Protein AF-A0A8H6LZJ6-F1 (afdb_monomer)

Structure (mmCIF, N/CA/C/O backbone):
data_AF-A0A8H6LZJ6-F1
#
_entry.id   AF-A0A8H6LZJ6-F1
#
loop_
_atom_site.group_PDB
_atom_site.id
_atom_site.type_symbol
_atom_site.label_atom_id
_atom_site.label_alt_id
_atom_site.label_comp_id
_atom_site.label_asym_id
_atom_site.label_entity_id
_atom_site.label_seq_id
_atom_site.pdbx_PDB_ins_code
_atom_site.Cartn_x
_atom_site.Cartn_y
_atom_site.Cartn_z
_atom_site.occupancy
_atom_site.B_iso_or_equiv
_atom_site.auth_seq_id
_atom_site.auth_comp_id
_atom_site.auth_asym_id
_atom_site.auth_atom_id
_atom_site.pdbx_PDB_model_num
ATOM 1 N N . SER A 1 1 ? -23.384 5.916 45.226 1.00 72.25 1 SER A N 1
ATOM 2 C CA . SER A 1 1 ? -22.045 5.848 44.586 1.00 72.25 1 SER A CA 1
ATOM 3 C C . SER A 1 1 ? -21.993 4.853 43.421 1.00 72.25 1 SER A C 1
ATOM 5 O O . SER A 1 1 ? -21.240 5.085 42.483 1.00 72.25 1 SER A O 1
ATOM 7 N N . PHE A 1 2 ? -22.811 3.793 43.430 1.00 83.81 2 PHE A N 1
ATOM 8 C CA . PHE A 1 2 ? -22.878 2.761 42.385 1.00 83.81 2 PHE A CA 1
ATOM 9 C C . PHE A 1 2 ? -23.413 3.254 41.025 1.00 83.81 2 PHE A C 1
ATOM 11 O O . PHE A 1 2 ? -22.727 3.090 40.021 1.00 83.81 2 PHE A O 1
ATOM 18 N N . GLN A 1 3 ? -24.552 3.963 40.997 1.00 87.88 3 GLN A N 1
ATOM 19 C CA . GLN A 1 3 ? -25.154 4.497 39.758 1.00 87.88 3 GLN A CA 1
ATOM 20 C C . GLN A 1 3 ? -24.164 5.314 38.908 1.00 87.88 3 GLN A C 1
ATOM 22 O O . GLN A 1 3 ? -24.074 5.131 37.701 1.00 87.88 3 GLN A O 1
ATOM 27 N N . ARG A 1 4 ? -23.362 6.179 39.549 1.00 86.69 4 ARG A N 1
ATOM 28 C CA . ARG A 1 4 ? -22.345 7.003 38.869 1.00 86.69 4 ARG A CA 1
ATOM 29 C C . ARG A 1 4 ? -21.250 6.164 38.210 1.00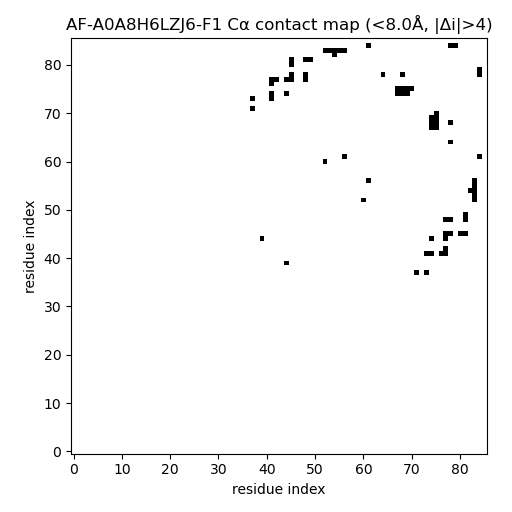 86.69 4 ARG A C 1
ATOM 31 O O . ARG A 1 4 ? -20.769 6.528 37.144 1.00 86.69 4 ARG A O 1
ATOM 38 N N . ARG A 1 5 ? -20.859 5.046 38.829 1.00 88.44 5 ARG A N 1
ATOM 39 C CA . ARG A 1 5 ? -19.860 4.128 38.263 1.00 88.44 5 ARG A CA 1
ATOM 40 C C . ARG A 1 5 ? -20.429 3.362 37.076 1.00 88.44 5 ARG A C 1
ATOM 42 O O . ARG A 1 5 ? -19.736 3.247 36.076 1.00 88.44 5 ARG A O 1
ATOM 49 N N . VAL A 1 6 ? -21.679 2.902 37.168 1.00 93.69 6 VAL A N 1
ATOM 50 C CA . VAL A 1 6 ? -22.374 2.245 36.050 1.00 93.69 6 VAL A CA 1
ATOM 51 C C . VAL A 1 6 ? -22.463 3.192 34.855 1.00 93.69 6 VAL A C 1
ATOM 53 O O . VAL A 1 6 ? -21.991 2.835 33.784 1.00 93.69 6 VAL A O 1
ATOM 56 N N . VAL A 1 7 ? -22.930 4.428 35.065 1.00 93.50 7 VAL A N 1
ATOM 57 C CA . VAL A 1 7 ? -22.999 5.452 34.007 1.00 93.50 7 VAL A CA 1
ATOM 58 C C . VAL A 1 7 ? -21.616 5.753 33.419 1.00 93.50 7 VAL A C 1
ATOM 60 O O . VAL A 1 7 ? -21.457 5.838 32.208 1.00 93.50 7 VAL A O 1
ATOM 63 N N . GLY A 1 8 ? -20.582 5.871 34.255 1.00 93.69 8 GLY A N 1
ATOM 64 C CA . GLY A 1 8 ? -19.219 6.098 33.767 1.00 93.69 8 GLY A CA 1
ATOM 65 C C . GLY A 1 8 ? -18.690 4.954 32.893 1.00 93.69 8 GLY A C 1
ATOM 66 O O . GLY A 1 8 ? -17.990 5.199 31.910 1.00 93.69 8 GLY A O 1
ATOM 67 N N . VAL A 1 9 ? -19.031 3.707 33.230 1.00 94.19 9 VAL A N 1
ATOM 68 C CA . VAL A 1 9 ? -18.634 2.527 32.451 1.00 94.19 9 VAL A CA 1
ATOM 69 C C . VAL A 1 9 ? -19.415 2.442 31.142 1.0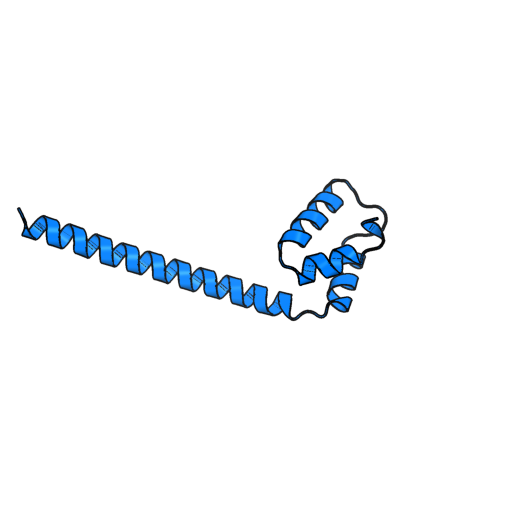0 94.19 9 VAL A C 1
ATOM 71 O O . VAL A 1 9 ? -18.793 2.206 30.109 1.00 94.19 9 VAL A O 1
ATOM 74 N N . THR A 1 10 ? -20.729 2.687 31.149 1.00 94.81 10 THR A N 1
ATOM 75 C CA . THR A 1 10 ? -21.548 2.654 29.925 1.00 94.81 10 THR A CA 1
ATOM 76 C C . THR A 1 10 ? -21.097 3.717 28.930 1.00 94.81 10 THR A C 1
ATOM 78 O O . THR A 1 10 ? -20.830 3.392 27.781 1.00 94.81 10 THR A O 1
ATOM 81 N N . THR A 1 11 ? -20.849 4.949 29.382 1.00 95.81 11 THR A N 1
ATOM 82 C CA . THR A 1 11 ? -20.352 6.021 28.503 1.00 95.81 11 THR A CA 1
ATOM 83 C C . THR A 1 11 ? -18.999 5.674 27.878 1.00 95.81 11 THR A C 1
ATOM 85 O O . THR A 1 11 ? -18.727 5.998 26.722 1.00 95.81 11 THR A O 1
ATOM 88 N N . ARG A 1 12 ? -18.119 5.006 28.632 1.00 95.88 12 ARG A N 1
ATOM 89 C CA . ARG A 1 12 ? -16.808 4.590 28.122 1.00 95.88 12 ARG A CA 1
ATOM 90 C C . ARG A 1 12 ? -16.920 3.421 27.143 1.00 95.88 12 ARG A C 1
ATOM 92 O O . ARG A 1 12 ? -16.162 3.392 26.178 1.00 95.88 12 ARG A O 1
ATOM 99 N N . LEU A 1 13 ? -17.855 2.499 27.372 1.00 96.62 13 LEU A N 1
ATOM 100 C CA . LEU A 1 13 ? -18.178 1.422 26.438 1.00 96.62 13 LEU A CA 1
ATOM 101 C C . LEU A 1 13 ? -18.696 1.993 25.114 1.00 96.62 13 LEU A C 1
ATOM 103 O O . LEU A 1 13 ? -18.152 1.655 24.067 1.00 96.62 13 LEU A O 1
ATOM 107 N N . ASP A 1 14 ? -19.656 2.916 25.168 1.00 97.56 14 ASP A N 1
ATOM 108 C CA . ASP A 1 14 ? -20.227 3.556 23.978 1.00 97.56 14 ASP A CA 1
ATOM 109 C C . ASP A 1 14 ? -19.156 4.297 23.171 1.00 97.56 14 ASP A C 1
ATOM 111 O O . ASP A 1 14 ? -19.082 4.173 21.946 1.00 97.56 14 ASP A O 1
ATOM 115 N N . LYS A 1 15 ? -18.257 5.009 23.863 1.00 97.19 15 LYS A N 1
ATOM 116 C CA . LYS A 1 15 ? -17.126 5.685 23.225 1.00 97.19 15 LYS A CA 1
ATOM 117 C C . LYS A 1 15 ? -16.192 4.698 22.518 1.00 97.19 15 LYS A C 1
ATOM 119 O O . LYS A 1 15 ? -15.850 4.916 21.359 1.00 97.19 15 LYS A O 1
ATOM 124 N N . LEU A 1 16 ? -15.783 3.626 23.200 1.00 97.81 16 LEU A N 1
ATOM 125 C CA . LEU A 1 16 ? -14.872 2.628 22.630 1.00 97.81 16 LEU A CA 1
ATOM 126 C C . LEU A 1 16 ? -15.500 1.903 21.438 1.00 97.81 16 LEU A C 1
ATOM 128 O O . LEU A 1 16 ? -14.826 1.696 20.436 1.00 97.81 16 LEU A O 1
ATOM 132 N N . LEU A 1 17 ? -16.788 1.562 21.510 1.00 97.75 17 LEU A N 1
ATOM 133 C CA . LEU A 1 17 ? -17.509 0.968 20.382 1.00 97.75 17 LEU A CA 1
ATOM 134 C C . LEU A 1 17 ? -17.564 1.924 19.182 1.00 97.75 17 LEU A C 1
ATOM 136 O O . LEU A 1 17 ? -17.367 1.494 18.045 1.00 97.75 17 LEU A O 1
ATOM 140 N N . GLY A 1 18 ? -17.760 3.223 19.428 1.00 97.75 18 GLY A N 1
ATOM 141 C CA . GLY A 1 18 ? -17.665 4.254 18.394 1.00 97.75 18 GLY A CA 1
ATOM 142 C C . GLY A 1 18 ? -16.275 4.326 17.752 1.00 97.75 18 GLY A C 1
ATOM 143 O O . GLY A 1 18 ? -16.162 4.346 16.526 1.00 97.75 18 GLY A O 1
ATOM 144 N N . GLU A 1 19 ? -15.211 4.308 18.560 1.00 97.88 19 GLU A N 1
ATOM 145 C CA . GLU A 1 19 ? -13.823 4.308 18.072 1.00 97.88 19 GLU A CA 1
ATOM 146 C C . GLU A 1 19 ? -13.499 3.049 17.256 1.00 97.88 19 GLU A C 1
ATOM 148 O O . GLU A 1 19 ? -12.907 3.154 16.180 1.00 97.88 19 GLU A O 1
ATOM 153 N N . VAL A 1 20 ? -13.932 1.870 17.716 1.00 97.69 20 VAL A N 1
ATOM 154 C CA . VAL A 1 20 ? -13.763 0.605 16.984 1.00 97.69 20 VAL A CA 1
ATOM 155 C C . VAL A 1 20 ? -14.416 0.694 15.610 1.00 97.69 20 VAL A C 1
ATOM 157 O O . VAL A 1 20 ? -13.757 0.416 14.611 1.00 97.69 20 VAL A O 1
ATOM 160 N N . ARG A 1 21 ? -15.665 1.165 15.536 1.00 97.62 21 ARG A N 1
ATOM 161 C CA . ARG A 1 21 ? -16.388 1.295 14.266 1.00 97.62 21 ARG A CA 1
ATOM 162 C C . ARG A 1 21 ? -15.673 2.227 13.284 1.00 97.62 21 ARG A C 1
ATOM 164 O O . ARG A 1 21 ? -15.494 1.876 12.121 1.00 97.62 21 ARG A O 1
ATOM 171 N N . LEU A 1 22 ? -15.200 3.382 13.753 1.00 97.19 22 LEU A N 1
ATOM 172 C CA . LEU A 1 22 ? -14.449 4.328 12.918 1.00 97.19 22 LEU A CA 1
ATOM 173 C C . LEU A 1 22 ? -13.141 3.722 12.386 1.00 97.19 22 LEU A C 1
ATOM 175 O O . LEU A 1 22 ? -12.772 3.935 11.228 1.00 97.19 22 LEU A O 1
ATOM 179 N N . LEU A 1 23 ? -12.431 2.961 13.220 1.00 97.12 23 LEU A N 1
ATOM 180 C CA . LEU A 1 23 ? -11.201 2.281 12.818 1.00 97.12 23 LEU A CA 1
ATOM 181 C C . LEU A 1 23 ? -11.471 1.150 11.820 1.00 97.12 23 LEU A C 1
ATOM 183 O O . LEU A 1 23 ? -10.698 0.974 10.875 1.00 97.12 23 LEU A O 1
ATOM 187 N N . GLU A 1 24 ? -12.565 0.411 11.986 1.00 97.19 24 GLU A N 1
ATOM 188 C CA . GLU A 1 24 ? -12.997 -0.622 11.044 1.00 97.19 24 GLU A CA 1
ATOM 189 C C . GLU A 1 24 ? -13.373 -0.036 9.681 1.00 97.19 24 GLU A C 1
ATOM 191 O O . GLU A 1 24 ? -12.908 -0.541 8.654 1.00 97.19 24 GLU A O 1
ATOM 196 N N . ASP A 1 25 ? -14.120 1.068 9.655 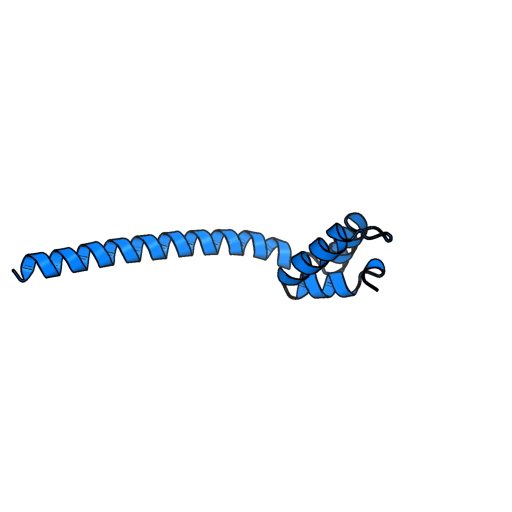1.00 96.44 25 ASP A N 1
ATOM 197 C CA . ASP A 1 25 ? -14.467 1.776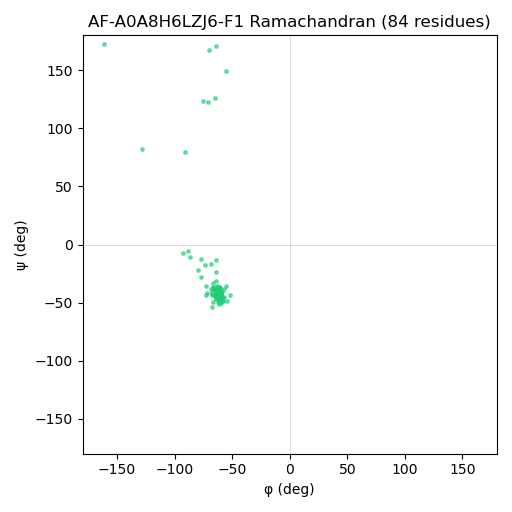 8.419 1.00 96.44 25 ASP A CA 1
ATOM 198 C C . ASP A 1 25 ? -13.206 2.273 7.695 1.00 96.44 25 ASP A C 1
ATOM 200 O O . ASP A 1 25 ? -13.035 2.072 6.485 1.00 96.44 25 ASP A O 1
ATOM 204 N N . LYS A 1 26 ? -12.249 2.833 8.445 1.00 95.56 26 LYS A N 1
ATOM 205 C CA . LYS A 1 26 ? -10.956 3.265 7.899 1.00 95.56 26 LYS A CA 1
ATOM 206 C C . LYS A 1 26 ? -10.147 2.090 7.345 1.00 95.56 26 LYS A C 1
ATOM 208 O O . LYS A 1 26 ? -9.597 2.174 6.246 1.00 95.56 26 LYS A O 1
ATOM 213 N N . ARG A 1 27 ? 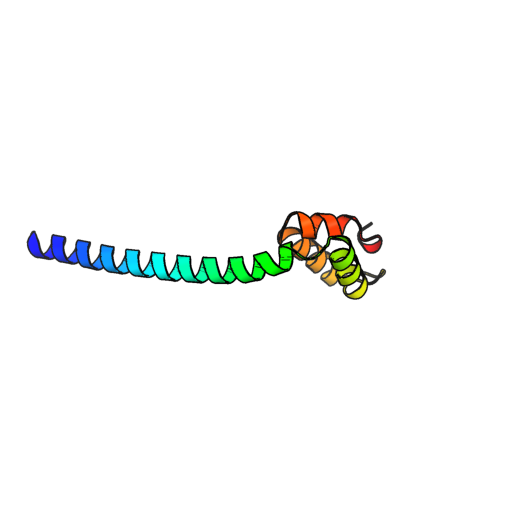-10.108 0.964 8.062 1.00 93.88 27 ARG A N 1
ATOM 214 C CA . ARG A 1 27 ? -9.469 -0.275 7.595 1.00 93.88 27 ARG A CA 1
ATOM 215 C C . ARG A 1 27 ? -10.114 -0.776 6.302 1.00 93.88 27 ARG A C 1
ATOM 217 O O . ARG A 1 27 ? -9.392 -1.168 5.386 1.00 93.88 27 ARG A O 1
ATOM 224 N N . LYS A 1 28 ? -11.445 -0.763 6.207 1.00 93.88 28 LYS A N 1
ATOM 225 C CA . LYS A 1 28 ? -12.178 -1.194 5.009 1.00 93.88 28 LYS A CA 1
ATOM 226 C C . LYS A 1 28 ? -11.828 -0.329 3.798 1.00 93.88 28 LYS A C 1
ATOM 228 O O . LYS A 1 28 ? -11.581 -0.874 2.724 1.00 93.88 28 LYS A O 1
ATOM 233 N N . SER A 1 29 ? -11.717 0.986 3.990 1.00 90.88 29 SER A N 1
ATOM 234 C CA . SER A 1 29 ? -11.260 1.917 2.951 1.00 90.88 29 SER A CA 1
ATOM 235 C C . SER A 1 29 ? -9.853 1.570 2.441 1.00 90.88 29 SER A C 1
ATOM 237 O O . SER A 1 29 ? -9.653 1.392 1.238 1.00 90.88 29 SER A O 1
ATOM 239 N N . TYR A 1 30 ? -8.886 1.340 3.339 1.00 88.06 30 TYR A N 1
ATOM 240 C CA . TYR A 1 30 ? -7.535 0.929 2.929 1.00 88.06 30 TYR A CA 1
ATOM 241 C C . TYR A 1 30 ? -7.512 -0.414 2.194 1.00 88.06 30 TYR A C 1
ATOM 243 O O . TYR A 1 30 ? -6.779 -0.579 1.217 1.00 88.06 30 TYR A O 1
ATOM 251 N N . LEU A 1 31 ? -8.323 -1.379 2.633 1.00 86.69 31 LEU A N 1
ATOM 252 C CA . LEU A 1 31 ? -8.421 -2.675 1.968 1.00 86.69 31 LEU A CA 1
ATOM 253 C C . LEU A 1 31 ? -9.030 -2.572 0.568 1.00 86.69 31 LEU A C 1
ATOM 255 O O . LEU A 1 31 ? -8.613 -3.332 -0.304 1.00 86.69 31 LEU A O 1
ATOM 259 N N . ALA A 1 32 ? -9.957 -1.642 0.329 1.00 88.12 32 ALA A N 1
ATOM 260 C CA . ALA A 1 32 ? -10.510 -1.407 -1.003 1.00 88.12 32 ALA A CA 1
ATOM 261 C C . ALA A 1 32 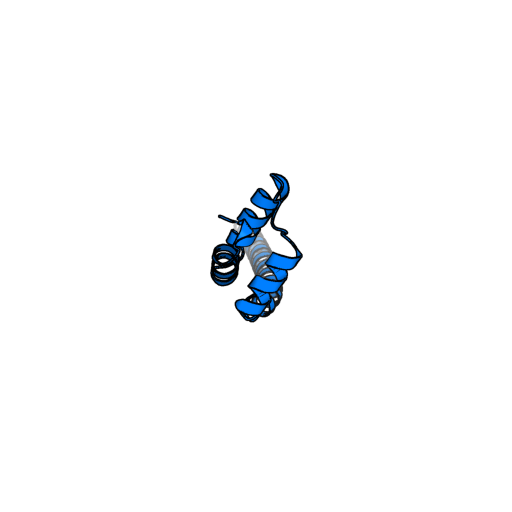? -9.422 -0.938 -1.986 1.00 88.12 32 ALA A C 1
ATOM 263 O O . ALA A 1 32 ? -9.290 -1.501 -3.073 1.00 88.12 32 ALA A O 1
ATOM 264 N N . VAL A 1 33 ? -8.573 0.006 -1.566 1.00 84.88 33 VAL A N 1
ATOM 265 C CA . VAL A 1 33 ? -7.426 0.470 -2.368 1.00 84.88 33 VAL A CA 1
ATOM 266 C C . VAL A 1 33 ? -6.432 -0.668 -2.615 1.00 84.88 33 VAL A C 1
ATOM 268 O O . VAL A 1 33 ? -6.028 -0.918 -3.751 1.00 84.88 33 VAL A O 1
ATOM 271 N N . LEU A 1 34 ? -6.078 -1.422 -1.569 1.00 81.12 34 LEU A N 1
ATOM 272 C CA . LEU A 1 34 ? -5.168 -2.565 -1.697 1.00 81.12 34 LEU A CA 1
ATOM 273 C C . LEU A 1 34 ? -5.741 -3.685 -2.573 1.00 81.12 34 LEU A C 1
ATOM 275 O O . LEU A 1 34 ? -4.979 -4.391 -3.230 1.00 81.12 34 LEU A O 1
ATOM 279 N N . SER A 1 35 ? -7.062 -3.873 -2.585 1.00 84.50 35 SER A N 1
ATOM 280 C CA . SER A 1 35 ? -7.722 -4.870 -3.429 1.00 84.50 35 SER A CA 1
ATOM 281 C C . SER A 1 35 ? -7.483 -4.581 -4.907 1.00 84.50 35 SER A C 1
ATOM 283 O O . SER A 1 35 ? -7.092 -5.492 -5.633 1.00 84.50 35 SER A O 1
ATOM 285 N N . ALA A 1 36 ? -7.625 -3.324 -5.336 1.00 82.94 36 ALA A N 1
ATOM 286 C CA . ALA A 1 36 ? -7.343 -2.926 -6.714 1.00 82.94 36 ALA A CA 1
ATOM 287 C C . ALA A 1 36 ? -5.879 -3.210 -7.086 1.00 82.94 36 ALA A C 1
ATOM 289 O O . ALA A 1 36 ? -5.601 -3.863 -8.089 1.00 82.94 36 ALA A O 1
ATOM 290 N N . VAL A 1 37 ? -4.950 -2.823 -6.210 1.00 79.94 37 VAL A N 1
ATOM 291 C CA . VAL A 1 37 ? -3.508 -3.028 -6.396 1.00 79.94 37 VAL A CA 1
ATOM 292 C C . VAL A 1 37 ? -3.120 -4.511 -6.495 1.00 79.94 37 VAL A C 1
ATOM 294 O O . VAL A 1 37 ? -2.237 -4.872 -7.268 1.00 79.94 37 VAL A O 1
ATOM 297 N N . ARG A 1 38 ? -3.776 -5.397 -5.736 1.00 80.31 38 ARG A N 1
ATOM 298 C CA . ARG A 1 38 ? -3.507 -6.849 -5.762 1.00 80.31 38 ARG A CA 1
ATOM 299 C C . ARG A 1 38 ? -4.030 -7.555 -7.010 1.00 80.31 38 ARG A C 1
ATOM 301 O O . ARG A 1 38 ? -3.622 -8.685 -7.256 1.00 80.31 38 ARG A O 1
ATOM 308 N N . ARG A 1 39 ? -4.952 -6.932 -7.747 1.00 85.88 39 ARG A N 1
ATOM 309 C CA . ARG A 1 39 ? -5.532 -7.483 -8.981 1.00 85.88 39 ARG A CA 1
ATOM 310 C C . ARG A 1 39 ? -4.729 -7.112 -10.224 1.00 85.88 39 ARG A C 1
ATOM 312 O O . ARG A 1 39 ? -5.060 -7.599 -11.299 1.00 85.88 39 ARG A O 1
ATOM 319 N N . ILE A 1 40 ? -3.703 -6.272 -10.080 1.00 86.69 40 ILE A N 1
ATOM 320 C CA . ILE A 1 40 ? -2.769 -5.968 -11.162 1.00 86.69 40 ILE A CA 1
ATOM 321 C C . ILE A 1 40 ? -2.010 -7.260 -11.508 1.00 86.69 40 ILE A C 1
ATOM 323 O O . ILE A 1 40 ? -1.438 -7.878 -10.600 1.00 86.69 40 ILE A O 1
ATOM 327 N N . PRO A 1 41 ? -2.015 -7.682 -12.782 1.00 90.44 41 PRO A N 1
ATOM 328 C CA . PRO A 1 41 ? -1.216 -8.806 -13.250 1.00 90.44 41 PRO A CA 1
ATOM 329 C C . PRO A 1 41 ? 0.278 -8.633 -12.936 1.00 90.44 41 PRO A C 1
ATOM 331 O O . PRO A 1 41 ? 0.793 -7.518 -12.836 1.00 90.44 41 PRO A O 1
ATOM 334 N N . LEU A 1 42 ? 0.974 -9.748 -12.720 1.00 88.50 42 LEU A N 1
ATOM 335 C CA . LEU A 1 42 ? 2.354 -9.738 -12.227 1.00 88.50 42 LEU A CA 1
ATOM 336 C C . LEU A 1 42 ? 3.340 -9.132 -13.238 1.00 88.50 42 LEU A C 1
ATOM 338 O O . LEU A 1 42 ? 4.264 -8.427 -12.844 1.00 88.50 42 LEU A O 1
ATOM 342 N N . ASP A 1 43 ? 3.106 -9.396 -14.518 1.00 88.75 43 ASP A N 1
ATOM 343 C CA . ASP A 1 43 ? 3.791 -8.840 -15.684 1.00 88.75 43 ASP A CA 1
ATOM 344 C C . ASP A 1 43 ? 3.632 -7.319 -15.760 1.00 88.75 43 ASP A C 1
ATOM 346 O O . ASP A 1 43 ? 4.631 -6.603 -15.775 1.00 88.75 43 ASP A O 1
ATOM 350 N N . VAL A 1 44 ? 2.397 -6.816 -15.663 1.00 91.12 44 VAL A N 1
ATOM 351 C CA . VAL A 1 44 ? 2.118 -5.368 -15.648 1.00 91.12 44 VAL A CA 1
ATOM 352 C C . VAL A 1 44 ? 2.830 -4.691 -14.475 1.00 91.12 44 VAL A C 1
ATOM 354 O O . VAL A 1 44 ? 3.398 -3.609 -14.607 1.00 91.12 44 VAL A O 1
ATOM 357 N N . LEU A 1 45 ? 2.838 -5.334 -13.307 1.00 90.00 45 LEU A N 1
ATOM 358 C CA . LEU A 1 45 ? 3.531 -4.809 -12.136 1.00 90.00 45 LEU A CA 1
ATOM 359 C C . LEU A 1 45 ? 5.061 -4.789 -12.316 1.00 90.00 45 LEU A C 1
ATOM 361 O O . LEU A 1 45 ? 5.716 -3.841 -11.881 1.00 90.00 45 LEU A O 1
ATOM 365 N N . GLY A 1 46 ? 5.623 -5.806 -12.973 1.00 88.81 46 GLY A N 1
ATOM 366 C CA . GLY A 1 46 ? 7.041 -5.863 -13.333 1.00 88.81 46 GLY A CA 1
ATOM 367 C C . GLY A 1 46 ? 7.445 -4.768 -14.323 1.00 88.81 46 GLY A C 1
ATOM 368 O O . GLY A 1 46 ? 8.491 -4.139 -14.146 1.00 88.81 46 GLY A O 1
ATOM 369 N N . GLU A 1 47 ? 6.599 -4.474 -15.312 1.00 89.31 47 GLU A N 1
ATOM 370 C CA . GLU A 1 47 ? 6.806 -3.357 -16.241 1.00 89.31 47 GLU A CA 1
ATOM 371 C C . GLU A 1 47 ? 6.776 -2.007 -15.520 1.00 89.31 47 GLU A C 1
ATOM 373 O O . GLU A 1 47 ? 7.692 -1.202 -15.691 1.00 89.31 47 GLU A O 1
ATOM 378 N N . ILE A 1 48 ? 5.789 -1.783 -14.642 1.00 89.88 48 ILE A N 1
ATOM 379 C CA . ILE A 1 48 ? 5.707 -0.564 -13.819 1.00 89.88 48 ILE A CA 1
ATOM 380 C C . ILE A 1 48 ? 7.002 -0.364 -13.030 1.00 89.88 48 ILE A C 1
ATOM 382 O O . ILE A 1 48 ? 7.572 0.726 -13.032 1.00 89.88 48 ILE A O 1
ATOM 386 N N . PHE A 1 49 ? 7.488 -1.407 -12.356 1.00 89.94 49 PHE A N 1
ATOM 387 C CA . PHE A 1 49 ? 8.728 -1.304 -11.595 1.00 89.94 49 PHE A CA 1
ATOM 388 C C . PHE A 1 49 ? 9.940 -1.073 -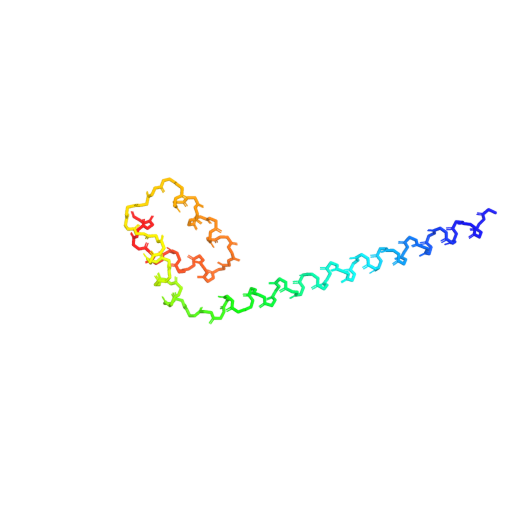12.497 1.00 89.94 49 PHE A C 1
ATOM 390 O O . PHE A 1 49 ? 10.796 -0.281 -12.129 1.00 89.94 49 PHE A O 1
ATOM 397 N N . THR A 1 50 ? 10.000 -1.679 -13.680 1.00 87.56 50 THR A N 1
ATOM 398 C CA . THR A 1 50 ? 11.100 -1.457 -14.634 1.00 8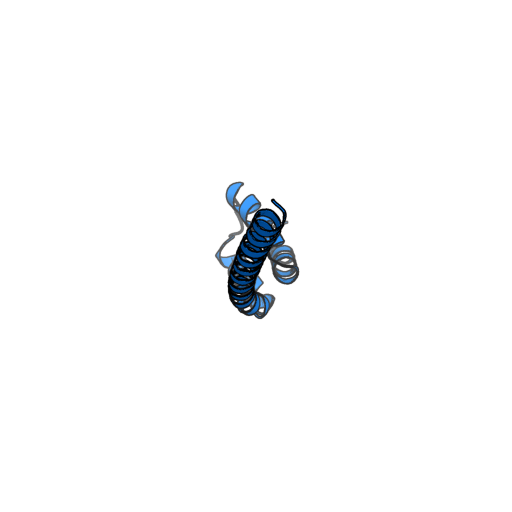7.56 50 THR A CA 1
ATOM 399 C C . THR A 1 50 ? 11.148 -0.005 -15.125 1.00 87.56 50 THR A C 1
ATOM 401 O O . THR A 1 50 ? 12.228 0.562 -15.261 1.00 87.56 50 THR A O 1
ATOM 404 N N . ILE A 1 51 ? 9.985 0.624 -15.335 1.00 87.44 51 ILE A N 1
ATOM 405 C CA . ILE A 1 51 ? 9.877 2.044 -15.711 1.00 87.44 51 ILE A CA 1
ATOM 406 C C . ILE A 1 51 ? 10.327 2.957 -14.563 1.00 87.44 51 ILE A C 1
ATOM 408 O O . ILE A 1 51 ? 11.014 3.950 -14.789 1.00 87.44 51 ILE A O 1
ATOM 412 N N . LEU A 1 52 ? 9.927 2.637 -13.329 1.00 87.00 52 LEU A N 1
ATOM 413 C CA . LEU A 1 52 ? 10.233 3.451 -12.149 1.00 87.00 52 LEU A CA 1
ATOM 414 C C . LEU A 1 52 ? 11.673 3.277 -11.648 1.00 87.00 52 LEU A C 1
ATOM 416 O O . LEU A 1 52 ? 12.213 4.188 -11.024 1.00 87.00 52 LEU A O 1
ATOM 420 N N . PHE A 1 53 ? 12.272 2.113 -11.891 1.00 86.12 53 PHE A N 1
ATOM 421 C CA . PHE A 1 53 ? 13.565 1.704 -11.353 1.00 86.12 53 PHE A CA 1
ATOM 422 C C . PHE A 1 53 ? 14.485 1.236 -12.489 1.00 86.12 53 PHE A C 1
ATOM 424 O O . PHE A 1 53 ? 14.590 0.029 -12.743 1.00 86.12 53 PHE A O 1
ATOM 431 N N . PRO A 1 54 ? 15.150 2.184 -13.180 1.00 76.12 54 PRO A N 1
ATOM 432 C CA . PRO A 1 54 ? 16.089 1.869 -14.250 1.00 76.12 54 PRO A CA 1
ATOM 433 C C . PRO A 1 54 ? 17.307 1.096 -13.718 1.00 76.12 54 PRO A C 1
ATOM 435 O O . PRO A 1 54 ? 17.497 0.941 -12.514 1.00 76.12 54 PRO A O 1
ATOM 438 N N . VAL A 1 55 ? 18.139 0.594 -14.632 1.00 77.25 55 VAL A N 1
ATOM 439 C CA . VAL A 1 55 ? 19.262 -0.314 -14.327 1.00 77.25 55 VAL A CA 1
ATOM 440 C C . VAL A 1 55 ? 20.229 0.262 -13.279 1.00 77.25 55 VAL A C 1
ATOM 442 O O . VAL A 1 55 ? 20.692 -0.469 -12.405 1.00 77.25 55 VAL A O 1
ATOM 445 N N . ASP A 1 56 ? 20.460 1.575 -13.297 1.00 82.00 56 ASP A N 1
ATOM 446 C CA . ASP A 1 56 ? 21.371 2.258 -12.375 1.00 82.00 56 ASP A CA 1
ATOM 447 C C . ASP A 1 56 ? 20.647 2.748 -11.113 1.00 82.00 56 ASP A C 1
ATOM 449 O O . ASP A 1 56 ? 20.299 3.921 -10.967 1.00 82.00 56 ASP A O 1
ATOM 453 N N . LEU A 1 57 ? 20.412 1.829 -10.175 1.00 84.31 57 LEU A N 1
ATOM 454 C CA . LEU A 1 57 ? 19.717 2.136 -8.924 1.00 84.31 57 LEU A CA 1
ATOM 455 C C . LEU A 1 57 ? 20.603 2.899 -7.936 1.00 84.31 57 LEU A C 1
ATOM 457 O O . LEU A 1 57 ? 21.619 2.380 -7.454 1.00 84.31 57 LEU A O 1
ATOM 461 N N . THR A 1 58 ? 20.141 4.074 -7.510 1.00 88.88 58 THR A N 1
ATOM 462 C CA . THR A 1 58 ? 20.727 4.776 -6.366 1.00 88.88 58 THR A CA 1
ATOM 463 C C . THR A 1 58 ? 20.423 4.042 -5.051 1.00 88.88 58 THR A C 1
ATOM 465 O O . THR A 1 58 ? 19.543 3.182 -4.962 1.00 88.88 58 THR A O 1
ATOM 468 N N . ILE A 1 59 ? 21.110 4.415 -3.965 1.00 87.38 59 ILE A N 1
ATOM 469 C CA . ILE A 1 59 ? 20.813 3.893 -2.614 1.00 87.38 59 ILE A CA 1
ATOM 470 C C . ILE A 1 59 ? 19.348 4.161 -2.231 1.00 87.38 59 ILE A C 1
ATOM 472 O O . ILE A 1 59 ? 18.692 3.313 -1.624 1.00 87.38 59 ILE A O 1
ATOM 476 N N . ARG A 1 60 ? 18.813 5.327 -2.615 1.00 89.56 60 ARG A N 1
ATOM 477 C CA . ARG A 1 60 ? 17.415 5.695 -2.367 1.00 89.56 60 ARG A CA 1
ATOM 478 C C . ARG A 1 60 ? 16.459 4.743 -3.082 1.00 89.56 60 ARG A C 1
ATOM 480 O O . ARG A 1 60 ? 15.481 4.311 -2.473 1.00 89.56 60 ARG A O 1
ATOM 487 N N . ASP A 1 61 ? 16.768 4.388 -4.323 1.00 88.88 61 ASP A N 1
ATOM 488 C CA . ASP A 1 61 ? 15.938 3.505 -5.144 1.00 88.88 61 ASP A CA 1
ATOM 489 C C . ASP A 1 61 ? 15.915 2.087 -4.581 1.00 88.88 61 ASP A C 1
ATOM 491 O O . ASP A 1 61 ? 14.853 1.485 -4.448 1.00 88.88 61 ASP A O 1
ATOM 495 N N . ARG A 1 62 ? 17.066 1.589 -4.117 1.00 86.50 62 ARG A N 1
ATOM 496 C CA . ARG A 1 62 ? 17.161 0.289 -3.433 1.00 86.50 62 ARG A CA 1
ATOM 497 C C . ARG A 1 62 ? 16.307 0.248 -2.164 1.00 86.50 62 ARG A C 1
ATOM 499 O O . ARG A 1 62 ? 15.580 -0.717 -1.936 1.00 86.50 62 ARG A O 1
ATOM 506 N N . VAL A 1 63 ? 16.329 1.311 -1.356 1.00 90.06 63 VAL A N 1
ATOM 507 C CA . VAL A 1 63 ? 15.461 1.420 -0.168 1.00 90.06 63 VAL A CA 1
ATOM 508 C C . VAL A 1 63 ? 13.982 1.487 -0.563 1.00 90.06 63 VAL A C 1
ATOM 510 O O . VAL A 1 63 ? 13.141 0.889 0.112 1.00 90.06 63 VAL A O 1
ATOM 513 N N . ALA A 1 64 ? 13.644 2.185 -1.649 1.00 89.88 64 ALA A N 1
ATOM 514 C CA . ALA A 1 64 ? 12.278 2.242 -2.160 1.00 89.88 64 ALA A CA 1
ATOM 515 C C . ALA A 1 64 ? 11.790 0.862 -2.635 1.00 89.88 64 ALA A C 1
ATOM 517 O O . ALA A 1 64 ? 10.719 0.433 -2.210 1.00 89.88 64 ALA A O 1
ATOM 518 N N . LEU A 1 65 ? 12.592 0.127 -3.410 1.00 88.88 65 LEU A N 1
ATOM 519 C CA . LEU A 1 65 ? 12.298 -1.243 -3.848 1.00 88.88 65 LEU A CA 1
ATOM 520 C C . LEU A 1 65 ? 12.052 -2.182 -2.659 1.00 88.88 65 LEU A C 1
ATOM 522 O O . LEU A 1 65 ? 11.054 -2.904 -2.639 1.00 88.88 65 LEU A O 1
ATOM 526 N N . LEU A 1 66 ? 12.892 -2.117 -1.617 1.00 87.56 66 LEU A N 1
ATOM 527 C CA . LEU A 1 66 ? 12.680 -2.891 -0.389 1.00 87.56 66 LEU A CA 1
ATOM 528 C C . LEU A 1 66 ? 11.327 -2.564 0.256 1.00 87.56 66 LEU A C 1
ATOM 530 O O . LEU A 1 66 ? 10.572 -3.475 0.597 1.00 87.56 66 LEU A O 1
ATOM 534 N N . ARG A 1 67 ? 10.973 -1.276 0.366 1.00 91.00 67 ARG A N 1
ATOM 535 C CA . ARG A 1 67 ? 9.671 -0.841 0.907 1.00 91.00 67 ARG A CA 1
ATOM 536 C C . ARG A 1 67 ? 8.499 -1.355 0.070 1.00 91.00 67 ARG A C 1
ATOM 538 O O . ARG A 1 67 ? 7.518 -1.830 0.642 1.00 91.00 67 ARG A O 1
ATOM 545 N N . LEU A 1 68 ? 8.604 -1.322 -1.259 1.00 89.12 68 LEU A N 1
ATOM 546 C CA . LEU A 1 68 ? 7.584 -1.871 -2.162 1.00 89.12 68 LEU A CA 1
ATOM 547 C C . LEU A 1 68 ? 7.404 -3.385 -1.946 1.00 89.12 68 LEU A C 1
ATOM 549 O O . LEU A 1 68 ? 6.277 -3.884 -1.927 1.00 89.12 68 LEU A O 1
ATOM 553 N N . GLY A 1 69 ? 8.489 -4.109 -1.657 1.00 89.19 69 GLY A N 1
ATOM 554 C CA . GLY A 1 69 ? 8.466 -5.537 -1.324 1.00 89.19 69 GLY A CA 1
ATOM 555 C C . GLY A 1 69 ? 7.728 -5.886 -0.027 1.00 89.19 69 GLY A C 1
ATOM 556 O O . GLY A 1 69 ? 7.418 -7.060 0.205 1.00 89.19 69 GLY A O 1
ATOM 557 N N . HIS A 1 70 ? 7.403 -4.905 0.818 1.00 89.19 70 HIS A N 1
ATOM 558 C CA . HIS A 1 70 ? 6.597 -5.097 2.027 1.00 89.19 70 HIS A CA 1
ATOM 559 C C . HIS A 1 70 ? 5.091 -4.873 1.815 1.00 89.19 70 HIS A C 1
ATOM 561 O O . HIS A 1 70 ? 4.316 -5.198 2.713 1.00 89.19 70 HIS A O 1
ATOM 567 N N . VAL A 1 71 ? 4.648 -4.401 0.641 1.00 86.69 71 VAL A N 1
ATOM 568 C CA . VAL A 1 71 ? 3.222 -4.134 0.367 1.00 86.69 71 VAL A CA 1
ATOM 569 C C . VAL A 1 71 ? 2.399 -5.424 0.326 1.00 86.69 71 VAL A C 1
ATOM 571 O O . VAL A 1 71 ? 1.392 -5.554 1.025 1.00 86.69 71 VAL A O 1
ATOM 574 N N . CYS A 1 72 ? 2.806 -6.400 -0.491 1.00 86.38 72 CYS A N 1
ATOM 575 C CA . CYS A 1 72 ? 2.195 -7.731 -0.523 1.00 86.38 72 CYS A CA 1
ATOM 576 C C . CYS A 1 72 ? 3.105 -8.772 -1.195 1.00 86.38 72 CYS A C 1
ATOM 578 O O . CYS A 1 72 ? 4.137 -8.437 -1.777 1.00 86.38 72 CYS A O 1
ATOM 580 N N . ARG A 1 73 ? 2.699 -10.050 -1.142 1.00 88.56 73 ARG A N 1
ATOM 581 C CA . ARG A 1 73 ? 3.439 -11.157 -1.773 1.00 88.56 73 ARG A CA 1
ATOM 582 C C . ARG A 1 73 ? 3.580 -10.981 -3.289 1.00 88.56 73 ARG A C 1
ATOM 584 O O . ARG A 1 73 ? 4.666 -11.218 -3.800 1.00 88.56 73 ARG A O 1
ATOM 591 N N . SER A 1 74 ? 2.538 -10.514 -3.980 1.00 88.94 74 SER A N 1
ATOM 592 C CA . SER A 1 74 ? 2.582 -10.283 -5.431 1.00 88.94 74 SER A CA 1
ATOM 593 C C . SER A 1 74 ? 3.572 -9.179 -5.808 1.00 88.94 74 SER A C 1
ATOM 595 O O . SER A 1 74 ? 4.333 -9.338 -6.752 1.00 88.94 74 SER A O 1
ATOM 597 N N . TRP A 1 75 ? 3.635 -8.098 -5.022 1.00 91.25 75 TRP A N 1
ATOM 598 C CA . TRP A 1 75 ? 4.603 -7.017 -5.241 1.00 91.25 75 TRP A CA 1
ATOM 599 C C . TRP A 1 75 ? 6.033 -7.491 -5.045 1.00 91.25 75 TRP A C 1
ATOM 601 O O . TRP A 1 75 ? 6.888 -7.234 -5.885 1.00 91.25 75 TRP A O 1
ATOM 611 N N . ARG A 1 76 ? 6.283 -8.270 -3.991 1.00 91.12 76 ARG A N 1
ATOM 612 C CA . ARG A 1 76 ? 7.584 -8.909 -3.796 1.00 91.12 76 ARG A CA 1
ATOM 613 C C . ARG A 1 76 ? 7.949 -9.839 -4.953 1.00 91.12 76 ARG A C 1
ATOM 615 O O . ARG A 1 76 ? 9.085 -9.810 -5.402 1.00 91.12 76 ARG A O 1
ATOM 622 N N . ALA A 1 77 ? 7.003 -10.639 -5.442 1.00 89.56 77 ALA A N 1
ATOM 623 C CA . ALA A 1 77 ? 7.239 -11.547 -6.561 1.00 89.56 77 ALA A CA 1
ATOM 624 C C . ALA A 1 77 ? 7.570 -10.803 -7.867 1.00 89.56 77 ALA A C 1
ATOM 626 O O . ALA A 1 77 ? 8.436 -11.257 -8.608 1.00 89.56 77 ALA A O 1
ATOM 627 N N . ALA A 1 78 ? 6.933 -9.658 -8.135 1.00 89.81 78 ALA A N 1
ATOM 628 C CA . ALA A 1 78 ? 7.276 -8.816 -9.282 1.00 89.81 78 ALA A CA 1
ATOM 629 C C . ALA A 1 78 ? 8.668 -8.190 -9.121 1.00 89.81 78 ALA A C 1
ATOM 631 O O . ALA A 1 78 ? 9.465 -8.239 -10.047 1.00 89.81 78 ALA A O 1
ATOM 632 N N . LEU A 1 79 ? 9.004 -7.686 -7.929 1.00 89.75 79 LEU A N 1
ATOM 633 C CA . LEU A 1 79 ? 10.326 -7.107 -7.655 1.00 89.75 79 LEU A CA 1
ATOM 634 C C . LEU A 1 79 ? 11.469 -8.111 -7.836 1.00 89.75 79 LEU A C 1
ATOM 636 O O . LEU A 1 79 ? 12.516 -7.747 -8.350 1.00 89.75 79 LEU A O 1
ATOM 640 N N . MET A 1 80 ? 11.274 -9.376 -7.459 1.00 85.50 80 MET A N 1
ATOM 641 C CA . MET A 1 80 ? 12.300 -10.418 -7.631 1.00 85.50 80 MET A CA 1
ATOM 642 C C . MET A 1 80 ? 12.566 -10.774 -9.103 1.00 85.50 80 MET A C 1
ATOM 644 O O . MET A 1 80 ? 13.588 -11.392 -9.392 1.00 85.50 80 MET A O 1
ATOM 648 N N . GLN A 1 81 ? 11.666 -10.399 -10.019 1.00 82.69 81 GLN A N 1
ATOM 649 C CA . GLN A 1 81 ? 11.851 -10.562 -11.464 1.00 82.69 81 GLN A CA 1
ATOM 650 C C . GLN A 1 81 ? 12.603 -9.385 -12.098 1.00 82.69 81 GLN A C 1
ATOM 652 O O . GLN A 1 81 ? 13.015 -9.485 -13.253 1.00 82.69 81 GLN A O 1
ATOM 657 N N . LEU A 1 82 ? 12.804 -8.277 -11.372 1.00 80.00 82 LEU A N 1
ATOM 658 C CA . LEU A 1 82 ? 13.563 -7.152 -11.903 1.00 80.00 82 LEU A CA 1
ATOM 659 C C . LEU A 1 82 ? 15.038 -7.525 -12.000 1.00 80.00 82 LEU A C 1
ATOM 661 O O . LEU A 1 82 ? 15.697 -7.825 -11.005 1.00 80.00 82 LEU A O 1
ATOM 665 N N . ARG A 1 83 ? 15.575 -7.422 -13.216 1.00 70.12 83 ARG A N 1
ATOM 666 C CA . ARG A 1 83 ? 16.993 -7.664 -13.490 1.00 70.12 83 ARG A CA 1
ATOM 667 C C . ARG A 1 83 ? 17.911 -6.655 -12.794 1.00 70.12 83 ARG A C 1
ATOM 669 O O . ARG A 1 83 ? 19.053 -6.990 -12.551 1.00 70.12 83 ARG A O 1
ATOM 676 N N . SER A 1 84 ? 17.413 -5.460 -12.463 1.00 66.25 84 SER A N 1
ATOM 677 C CA . SER A 1 84 ? 18.161 -4.400 -11.766 1.00 66.25 84 SER A CA 1
ATOM 678 C C . SER A 1 84 ? 18.326 -4.632 -10.260 1.00 66.25 84 SER A C 1
ATOM 680 O O . SER A 1 84 ? 19.105 -3.936 -9.611 1.00 66.25 84 SER A O 1
ATOM 682 N N . VAL A 1 85 ? 17.591 -5.589 -9.680 1.00 61.56 85 VAL A N 1
ATOM 683 C CA . VAL A 1 85 ? 17.707 -5.941 -8.255 1.00 61.56 85 VAL A CA 1
ATOM 684 C C . VAL A 1 85 ? 18.916 -6.855 -7.988 1.00 61.56 85 VAL A C 1
ATOM 686 O O . VAL A 1 85 ? 19.410 -6.866 -6.858 1.00 61.56 85 VAL A O 1
ATOM 689 N N . TRP A 1 86 ? 19.407 -7.564 -9.011 1.00 61.31 86 TRP A N 1
ATOM 690 C CA . TRP A 1 86 ? 20.568 -8.465 -8.979 1.00 61.31 86 TRP A CA 1
ATOM 691 C C . TRP A 1 86 ? 21.767 -7.854 -9.704 1.00 61.31 86 TRP A C 1
ATOM 693 O O . TRP A 1 86 ? 22.903 -8.138 -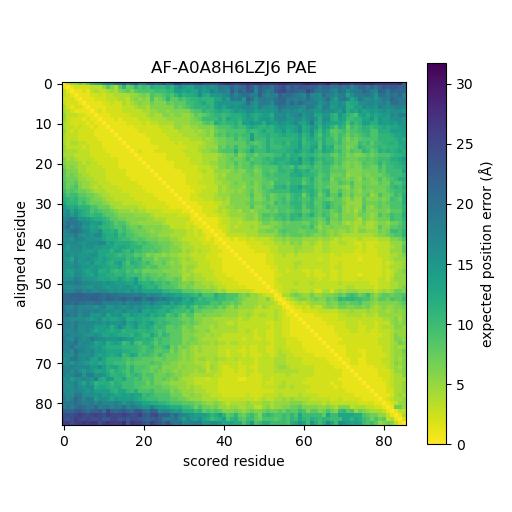9.266 1.00 61.31 86 TRP A O 1
#

Solvent-accessible surface area (backbone atoms only — not comparable to full-atom values): 4906 Å² total; per-residue (Å²): 120,64,68,62,51,54,51,54,50,51,54,52,48,54,50,49,54,52,52,51,51,54,51,50,54,53,50,51,54,54,48,54,56,49,50,58,63,70,67,54,52,58,65,62,50,32,50,53,47,49,74,77,50,51,73,83,64,50,76,67,49,53,53,48,54,56,55,49,41,67,75,39,72,66,47,30,57,22,53,73,67,40,74,59,79,112

Secondary structure (DSSP, 8-state):
-HHHHHHHHHHHHHHHHHHHHHHHHHHHHHHHHHHHHHTS-HHHHHHHHHHHS-SS--HHHHHHHHHHTTT-HHHHHHHTT-GGG-

Sequence (86 aa):
SFQRRVVGVTTRLDKLLGEVRLLEDKRKSYLAVLSAVRRIPLDVLGEIFTILFPVDLTIRDRVALLRLGHVCRSWRAALMQLRSVW

Radius of gyration: 22.28 Å; Cα contacts (8 Å, |Δi|>4): 38; chains: 1; bounding box: 46×19×61 Å

Foldseek 3Di:
DVVVVVVVVVVVVVVVVVVVVVVVVVVVVVVVVLVVVVPPDLVNLLVVLCVVAPLDDDPVNLVVLVVQCVSDPSSVVSSVPDPSND

InterPro domains:
  IPR001810 F-box domain [PF12937] (39-86)
  IPR001810 F-box domain [PS50181] (34-86)

pLDDT: mean 88.25, std 7.45, range [61.31, 97.88]

Mean predicted aligned error: 7.73 Å

Organism: NCBI:txid980116